Protein AF-A0A3A2ZBK4-F1 (afdb_monomer)

Mean predicted aligned error: 11.3 Å

Solvent-accessible surface area (backbone atoms only — not comparable to full-atom values): 7908 Å² total; per-residue (Å²): 126,51,78,51,78,48,80,50,74,60,80,62,56,94,89,53,62,45,46,42,43,40,40,38,43,38,41,39,44,77,49,81,52,95,54,32,29,42,34,40,41,39,37,38,40,39,43,40,37,39,39,49,43,96,86,76,40,77,44,80,51,71,52,75,51,76,50,73,51,76,50,78,44,73,40,90,49,78,69,37,53,57,55,53,51,50,50,54,50,51,56,48,51,54,53,50,51,57,50,47,55,49,53,61,62,44,51,54,50,51,55,51,44,71,78,56,60,89,60,59,66,69,56,60,51,49,53,52,49,53,51,53,50,50,55,56,58,71,75,104

Nearest PDB structures (foldseek):
  7dsa-assembly1_B  TM=9.060E-01  e=6.708E-11  Gallus gallus
  3aa6-assembly1_B  TM=9.039E-01  e=3.421E-11  Gallus gallus
  5adx-assembly1_L  TM=8.475E-01  e=4.472E-10  Sus scrofa
  7t5q-assembly1_J  TM=7.581E-01  e=3.218E-11  Homo sapiens
  1izn-assembly1_B  TM=7.811E-01  e=2.281E-10  Gallus gallus

InterPro domains:
  IPR001698 F-actin-capping protein subunit beta [PF01115] (15-112)
  IPR001698 F-actin-capping protein subunit beta [PTHR10619] (16-139)
  IPR037282 F-actin-capping protein subunit alpha/beta [SSF90096] (14-128)
  IPR042276 F-actin-capping prot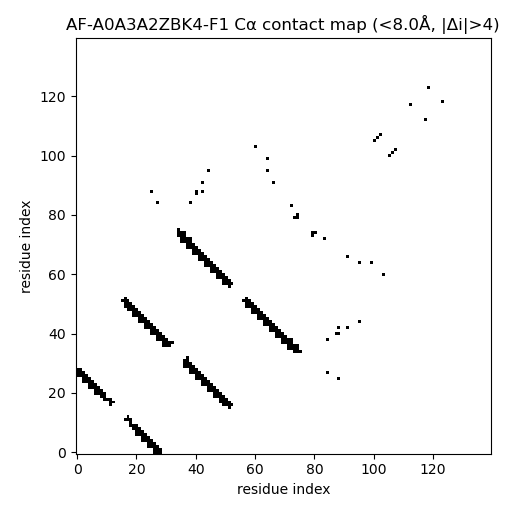ein subunit alpha/beta, domain 2 [G3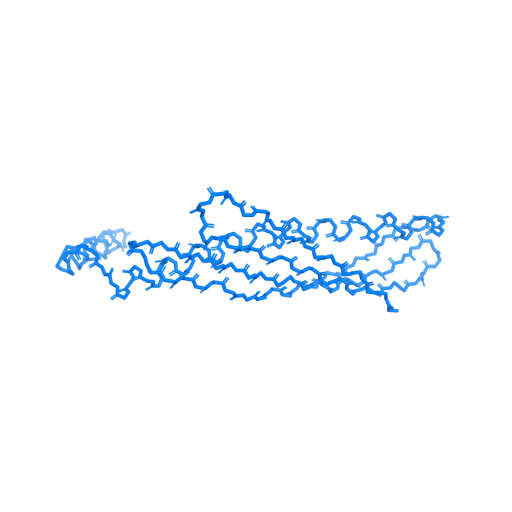DSA:3.90.1150.210] (4-140)

Secondary structure (DSSP, 8-state):
-EEEEEEEEEPPPTT-EEEEEEEEEEEEEEEEETTEEEEEEEEEEEEEEEEEETTTEEEEEEEEEEEEEEEEEE-SSHHHHHHHHHHHHHHHHHHHHHHHHHIIIIIHHHHHHHHS-SS-HHHHHHHHHHHHHHHHHHT-

pLDDT: mean 82.46, std 13.52, range [42.66, 98.12]

Structure (mmCIF, N/CA/C/O backbone):
data_AF-A0A3A2ZBK4-F1
#
_entry.id   AF-A0A3A2ZBK4-F1
#
loop_
_atom_site.group_PDB
_atom_site.id
_atom_site.type_symbol
_atom_site.label_atom_id
_atom_site.label_alt_id
_atom_site.label_comp_id
_atom_site.label_asym_id
_atom_site.label_entity_id
_atom_site.label_seq_id
_atom_site.pdbx_PDB_ins_code
_atom_site.Cartn_x
_atom_site.Cartn_y
_atom_site.Cartn_z
_atom_site.occupancy
_atom_site.B_iso_or_equiv
_atom_site.auth_seq_id
_atom_site.auth_comp_id
_atom_site.auth_asym_id
_atom_site.auth_atom_id
_atom_site.pdbx_PDB_model_num
ATOM 1 N N . MET A 1 1 ? 2.380 4.091 -18.609 1.00 50.69 1 MET A N 1
ATOM 2 C CA . MET A 1 1 ? 1.634 4.049 -17.338 1.00 50.69 1 MET A CA 1
ATOM 3 C C . MET A 1 1 ? 1.009 2.675 -17.246 1.00 50.69 1 MET A C 1
ATOM 5 O O . MET A 1 1 ? 0.193 2.345 -18.098 1.00 50.69 1 MET A O 1
ATOM 9 N N . TYR A 1 2 ? 1.464 1.860 -16.303 1.00 61.88 2 TYR A N 1
ATOM 10 C CA . TYR A 1 2 ? 0.926 0.522 -16.067 1.00 61.88 2 TYR A CA 1
ATOM 11 C C . TYR A 1 2 ? 0.299 0.502 -14.673 1.00 61.88 2 TYR A C 1
ATOM 13 O O . TYR A 1 2 ? 0.856 1.100 -13.750 1.00 61.88 2 TYR A O 1
ATOM 21 N N . VAL A 1 3 ? -0.866 -0.135 -14.561 1.00 56.44 3 VAL A N 1
ATOM 22 C CA . VAL A 1 3 ? -1.629 -0.272 -13.317 1.00 56.44 3 VAL A CA 1
ATOM 23 C C . VAL A 1 3 ? -1.662 -1.749 -12.955 1.00 56.44 3 VAL A C 1
ATOM 25 O O . VAL A 1 3 ? -2.027 -2.575 -13.793 1.00 56.44 3 VAL A O 1
ATOM 28 N N . GLN A 1 4 ? -1.250 -2.075 -11.734 1.00 57.84 4 GLN A N 1
ATOM 29 C CA . GLN A 1 4 ? -1.452 -3.395 -11.151 1.00 57.84 4 GLN A CA 1
ATOM 30 C C . GLN A 1 4 ? -2.404 -3.254 -9.966 1.00 57.84 4 GLN A C 1
ATOM 32 O O . GLN A 1 4 ? -2.063 -2.595 -8.982 1.00 57.84 4 GLN A O 1
ATOM 37 N N . ASP A 1 5 ? -3.566 -3.893 -10.087 1.00 53.81 5 ASP A N 1
ATOM 38 C CA . ASP A 1 5 ? -4.582 -3.951 -9.041 1.00 53.81 5 ASP A CA 1
ATOM 39 C C . ASP A 1 5 ? -4.546 -5.329 -8.378 1.00 53.81 5 ASP A C 1
ATOM 41 O O . ASP A 1 5 ? -4.571 -6.364 -9.056 1.00 53.81 5 ASP A O 1
ATOM 45 N N . THR A 1 6 ? -4.491 -5.357 -7.050 1.00 65.31 6 THR A N 1
ATOM 46 C CA . THR A 1 6 ? -4.628 -6.584 -6.260 1.00 65.31 6 THR A CA 1
ATOM 47 C C . THR A 1 6 ? -5.728 -6.387 -5.220 1.00 65.31 6 THR A C 1
ATOM 49 O O . THR A 1 6 ? -5.668 -5.479 -4.397 1.00 65.31 6 THR A O 1
ATOM 52 N N . ASN A 1 7 ? -6.750 -7.247 -5.254 1.00 54.81 7 ASN A N 1
ATOM 53 C CA . ASN A 1 7 ? -7.788 -7.312 -4.224 1.00 54.81 7 ASN A CA 1
ATOM 54 C C . ASN A 1 7 ? -7.621 -8.623 -3.451 1.00 54.81 7 ASN A C 1
ATOM 56 O O . ASN A 1 7 ? -7.541 -9.702 -4.047 1.00 54.81 7 ASN A O 1
ATOM 60 N N . THR A 1 8 ? -7.569 -8.525 -2.123 1.00 68.81 8 THR A N 1
ATOM 61 C CA . THR A 1 8 ? -7.523 -9.685 -1.231 1.00 68.81 8 THR A CA 1
ATOM 62 C C . THR A 1 8 ? -8.675 -9.621 -0.234 1.00 68.81 8 THR A C 1
ATOM 64 O O . THR A 1 8 ? -8.756 -8.703 0.582 1.00 68.81 8 THR A O 1
ATOM 67 N N . ARG A 1 9 ? -9.544 -10.637 -0.253 1.00 60.47 9 ARG A N 1
ATOM 68 C CA . ARG A 1 9 ? -10.627 -10.813 0.727 1.00 60.47 9 ARG A CA 1
ATOM 69 C C . ARG A 1 9 ? -10.246 -11.876 1.744 1.00 60.47 9 ARG A C 1
ATOM 71 O O . ARG A 1 9 ? -10.015 -13.028 1.379 1.00 60.47 9 ARG A O 1
ATOM 78 N N . ALA A 1 10 ? -10.194 -11.503 3.020 1.00 59.53 10 ALA A N 1
ATOM 79 C CA . ALA A 1 10 ? -9.996 -12.470 4.094 1.00 59.53 10 ALA A CA 1
ATOM 80 C C . ALA A 1 10 ? -11.317 -13.203 4.384 1.00 59.53 10 ALA A C 1
ATOM 82 O O . ALA A 1 10 ? -12.361 -12.579 4.571 1.00 59.53 10 ALA A O 1
ATOM 83 N N . GLY A 1 11 ? -11.270 -14.539 4.385 1.00 51.34 11 GLY A N 1
ATOM 84 C CA . GLY A 1 11 ? -12.430 -15.403 4.594 1.00 51.34 11 GLY A CA 1
ATOM 85 C C . GLY A 1 11 ? -13.014 -15.302 6.005 1.00 51.34 11 GLY A C 1
ATOM 86 O O . GLY A 1 11 ? -12.290 -15.305 6.998 1.00 51.34 11 GLY A O 1
ATOM 87 N N . VAL A 1 12 ? -14.344 -15.247 6.058 1.00 51.81 12 VAL A N 1
ATOM 88 C CA . VAL A 1 12 ? -15.182 -15.203 7.262 1.00 51.81 12 VAL A CA 1
ATOM 89 C C . VAL A 1 12 ? -15.014 -16.487 8.082 1.00 51.81 12 VAL A C 1
ATOM 91 O O . VAL A 1 12 ? -15.192 -17.590 7.562 1.00 51.81 12 VAL A O 1
ATOM 94 N N . THR A 1 13 ? -14.718 -16.364 9.378 1.00 53.31 13 THR A N 1
ATOM 95 C CA . THR A 1 13 ? -14.813 -17.493 10.316 1.00 53.31 13 THR A CA 1
ATOM 96 C C . THR A 1 13 ? -16.290 -17.872 10.472 1.00 53.31 13 THR A C 1
ATOM 98 O O . THR A 1 13 ? -17.102 -16.977 10.716 1.00 53.31 13 THR A O 1
ATOM 101 N N . PRO A 1 14 ? -16.692 -19.153 10.373 1.00 42.66 14 PRO A N 1
ATOM 102 C CA . PRO A 1 14 ? -18.090 -19.536 10.562 1.00 42.66 14 PRO A CA 1
ATOM 103 C C . PRO A 1 14 ? -18.588 -19.089 11.946 1.00 42.66 14 PRO A C 1
ATOM 105 O O . PRO A 1 14 ? -18.141 -19.610 12.965 1.00 42.66 14 PRO A O 1
ATOM 108 N N . GLY A 1 15 ? -19.483 -18.096 11.976 1.00 55.59 15 GLY A N 1
ATOM 109 C CA . GLY A 1 15 ? -20.045 -17.516 13.201 1.00 55.59 15 GLY A CA 1
ATOM 110 C C . GLY A 1 15 ? -19.553 -16.109 13.571 1.00 55.59 15 GLY A C 1
ATOM 111 O O . GLY A 1 15 ? -20.173 -15.494 14.435 1.00 55.59 15 GLY A O 1
ATOM 112 N N . SER A 1 16 ? -18.515 -15.557 12.925 1.00 62.25 16 SER A N 1
ATOM 113 C CA . SER A 1 16 ? -18.114 -14.155 13.122 1.00 62.25 16 SER A CA 1
ATOM 114 C C . SER A 1 16 ? -18.680 -13.260 12.017 1.00 62.25 16 SER A C 1
ATOM 116 O O . SER A 1 16 ? -18.515 -13.536 10.832 1.00 62.25 16 SER A O 1
ATOM 118 N N . LYS A 1 17 ? -19.332 -12.151 12.384 1.00 76.44 17 LYS A N 1
ATOM 119 C CA . LYS A 1 17 ? -19.762 -11.102 11.442 1.00 76.44 17 LYS A CA 1
ATOM 120 C C . LYS A 1 17 ? -18.630 -10.095 11.193 1.00 76.44 17 LYS A C 1
ATOM 122 O O . LYS A 1 17 ? -18.801 -8.887 11.321 1.00 76.44 17 LYS A O 1
ATOM 127 N N . SER A 1 18 ? -17.441 -10.619 10.919 1.00 81.81 18 SER A N 1
ATOM 128 C CA . SER A 1 18 ? -16.233 -9.838 10.662 1.00 81.81 18 SER A CA 1
ATOM 129 C C . SER A 1 18 ? -15.858 -9.956 9.189 1.00 81.81 18 SER A C 1
ATOM 131 O O . SER A 1 18 ? -15.694 -11.076 8.699 1.00 81.81 18 SER A O 1
ATOM 133 N N . SER A 1 19 ? -15.673 -8.837 8.500 1.00 86.19 19 SER A N 1
ATOM 134 C CA . SER A 1 19 ? -15.207 -8.791 7.113 1.00 86.19 19 SER A CA 1
ATOM 135 C C . SER A 1 19 ? -14.012 -7.861 6.965 1.00 86.19 19 SER A C 1
ATOM 137 O O . SER A 1 19 ? -13.919 -6.840 7.643 1.00 86.19 19 SER A O 1
ATOM 139 N N . GLY A 1 20 ? -13.115 -8.209 6.046 1.00 86.50 20 GLY A N 1
ATOM 140 C CA . GLY A 1 20 ? -11.979 -7.375 5.680 1.00 86.50 20 GLY A CA 1
ATOM 141 C C . GLY A 1 20 ? -11.719 -7.418 4.181 1.00 86.50 20 GLY A C 1
ATOM 142 O O . GLY A 1 20 ? -11.666 -8.501 3.592 1.00 86.50 20 GLY A O 1
ATOM 143 N N . GLU A 1 21 ? -11.545 -6.244 3.588 1.00 89.50 21 GLU A N 1
ATOM 144 C CA . GLU A 1 21 ? -11.174 -6.050 2.190 1.00 89.50 21 GLU A CA 1
ATOM 145 C C . GLU A 1 21 ? -9.921 -5.176 2.113 1.00 89.50 21 GLU A C 1
ATOM 147 O O . GLU A 1 21 ? -9.806 -4.148 2.787 1.00 89.50 21 GLU A O 1
ATOM 152 N N . TRP A 1 22 ? -8.957 -5.651 1.329 1.00 89.94 22 TRP A N 1
ATOM 153 C CA . TRP A 1 22 ? -7.709 -4.966 1.037 1.00 89.94 22 TRP A CA 1
ATOM 154 C C . TRP A 1 22 ? -7.592 -4.796 -0.472 1.00 89.94 22 TRP A C 1
ATOM 156 O O . TRP A 1 22 ? -7.471 -5.793 -1.191 1.00 89.94 22 TRP A O 1
ATOM 166 N N . ASP A 1 23 ? -7.561 -3.548 -0.925 1.00 91.38 23 ASP A N 1
ATOM 167 C CA . ASP A 1 23 ? -7.311 -3.183 -2.315 1.00 91.38 23 ASP A CA 1
ATOM 168 C C . ASP A 1 23 ? -5.985 -2.425 -2.412 1.00 91.38 23 ASP A C 1
ATOM 170 O O . ASP A 1 23 ? -5.824 -1.366 -1.800 1.00 91.38 23 ASP A O 1
ATOM 174 N N . SER A 1 24 ? -5.037 -2.938 -3.196 1.00 93.56 24 SER A N 1
ATOM 175 C CA . SER A 1 24 ? -3.835 -2.196 -3.587 1.00 93.56 24 SER A CA 1
ATOM 176 C C . SER A 1 24 ? -3.926 -1.768 -5.048 1.00 93.56 24 SER A C 1
ATOM 178 O O . SER A 1 24 ? -4.253 -2.570 -5.923 1.00 93.56 24 SER A O 1
ATOM 180 N N . ILE A 1 25 ? -3.553 -0.518 -5.313 1.00 95.62 25 ILE A N 1
ATOM 181 C CA . ILE A 1 25 ? -3.400 0.062 -6.648 1.00 95.62 25 ILE A CA 1
ATOM 182 C C . ILE A 1 25 ? -1.962 0.556 -6.773 1.00 95.62 25 ILE A C 1
ATOM 184 O O . ILE A 1 25 ? -1.529 1.442 -6.029 1.00 95.62 25 ILE A O 1
ATOM 188 N N . HIS A 1 26 ? -1.222 0.014 -7.735 1.00 96.12 26 HIS A N 1
ATOM 189 C CA . HIS A 1 26 ? 0.158 0.401 -8.010 1.00 96.12 26 HIS A CA 1
ATOM 190 C C . HIS A 1 26 ? 0.275 0.990 -9.408 1.00 96.12 26 HIS A C 1
ATOM 192 O O . HIS A 1 26 ? 0.099 0.295 -10.409 1.00 96.12 26 HIS A O 1
ATOM 198 N N . VAL A 1 27 ? 0.609 2.276 -9.474 1.00 97.19 27 VAL A N 1
ATOM 199 C CA . VAL A 1 27 ? 0.862 2.994 -10.720 1.00 97.19 27 VAL A CA 1
ATOM 200 C C . VAL A 1 27 ? 2.344 3.294 -10.804 1.00 97.19 27 VAL A C 1
ATOM 202 O O . VAL A 1 27 ? 2.885 3.980 -9.937 1.00 97.19 27 VAL A O 1
ATOM 205 N N . PHE A 1 28 ? 2.997 2.826 -11.865 1.00 96.00 28 PHE A N 1
ATOM 206 C CA . PHE A 1 28 ? 4.399 3.155 -12.090 1.00 96.00 28 PHE A CA 1
ATOM 207 C C . PHE A 1 28 ? 4.678 3.786 -13.454 1.00 96.00 28 PHE A C 1
ATOM 209 O O . PHE A 1 28 ? 3.988 3.565 -14.460 1.00 96.00 28 PHE A O 1
ATOM 216 N N . GLU A 1 29 ? 5.751 4.565 -13.459 1.00 96.69 29 GLU A N 1
ATOM 217 C CA . GLU A 1 29 ? 6.416 5.129 -14.621 1.00 96.69 29 GLU A CA 1
ATOM 218 C C . GLU A 1 29 ? 7.875 4.663 -14.624 1.00 96.69 29 GLU A C 1
ATOM 220 O O . GLU A 1 29 ? 8.520 4.632 -13.577 1.00 96.69 29 GLU A O 1
ATOM 225 N N . ALA A 1 30 ? 8.380 4.283 -15.797 1.00 95.62 30 ALA A N 1
ATOM 226 C CA . ALA A 1 30 ? 9.775 3.925 -16.021 1.00 95.62 30 ALA A CA 1
ATOM 227 C C . ALA A 1 30 ? 10.316 4.797 -17.160 1.00 95.62 30 ALA A C 1
ATOM 229 O O . ALA A 1 30 ? 9.731 4.830 -18.244 1.00 95.62 30 ALA A O 1
ATOM 230 N N . THR A 1 31 ? 11.391 5.538 -16.896 1.00 96.06 31 THR A N 1
ATOM 231 C CA . THR A 1 31 ? 12.092 6.358 -17.889 1.00 96.06 31 THR A CA 1
ATOM 232 C C . THR A 1 31 ? 13.479 5.784 -18.133 1.00 96.06 31 THR A C 1
ATOM 234 O O . THR A 1 31 ? 14.382 5.935 -17.305 1.00 96.06 31 THR A O 1
ATOM 237 N N . ASP A 1 32 ? 13.655 5.166 -19.295 1.00 93.00 32 ASP A N 1
ATOM 238 C CA . ASP A 1 32 ? 14.895 4.484 -19.649 1.00 93.00 32 ASP A CA 1
ATOM 239 C C . ASP A 1 32 ? 16.026 5.456 -19.988 1.00 93.00 32 ASP A C 1
ATOM 241 O O . ASP A 1 32 ? 15.864 6.452 -20.698 1.00 93.00 32 ASP A O 1
ATOM 245 N N . ARG A 1 33 ? 17.219 5.136 -19.486 1.00 88.00 33 ARG A N 1
ATOM 246 C CA . ARG A 1 33 ? 18.477 5.849 -19.712 1.00 88.00 33 ARG A CA 1
ATOM 247 C C . ARG A 1 33 ? 19.611 4.846 -19.901 1.00 88.00 33 ARG A C 1
ATOM 249 O O . ARG A 1 33 ? 20.309 4.476 -18.958 1.00 88.00 33 ARG A O 1
ATOM 256 N N . ALA A 1 34 ? 19.839 4.443 -21.148 1.00 86.69 34 ALA A N 1
ATOM 257 C CA . ALA A 1 34 ? 20.874 3.480 -21.527 1.00 86.69 34 ALA A CA 1
ATOM 258 C C . ALA A 1 34 ? 20.800 2.157 -20.732 1.00 86.69 34 ALA A C 1
ATOM 260 O O . ALA A 1 34 ? 20.045 1.276 -21.115 1.00 86.69 34 ALA A O 1
ATOM 261 N N . ARG A 1 35 ? 21.585 2.002 -19.654 1.00 91.31 35 ARG A N 1
ATOM 262 C CA . ARG A 1 35 ? 21.631 0.790 -18.801 1.00 91.31 35 ARG A CA 1
ATOM 263 C C . ARG A 1 35 ? 20.953 0.961 -17.438 1.00 91.31 35 ARG A C 1
ATOM 265 O O . ARG A 1 35 ? 21.100 0.116 -16.560 1.00 91.31 35 ARG A O 1
ATOM 272 N N . MET A 1 36 ? 20.261 2.074 -17.241 1.00 95.50 36 MET A N 1
ATOM 273 C CA . MET A 1 36 ? 19.532 2.417 -16.025 1.00 95.50 36 MET A CA 1
ATOM 274 C C . MET A 1 36 ? 18.119 2.843 -16.410 1.00 95.50 36 MET A C 1
ATOM 276 O O . MET A 1 36 ? 17.915 3.381 -17.494 1.00 95.50 36 MET A O 1
ATOM 280 N N . SER A 1 37 ? 17.157 2.666 -15.516 1.00 97.19 37 SER A N 1
ATOM 281 C CA . SER A 1 37 ? 15.828 3.259 -15.644 1.00 97.19 37 SER A CA 1
ATOM 282 C C . SER A 1 37 ? 15.473 3.996 -14.364 1.00 97.19 37 SER A C 1
ATOM 284 O O . SER A 1 37 ? 15.717 3.492 -13.265 1.00 97.19 37 SER A O 1
ATOM 286 N N . HIS A 1 38 ? 14.880 5.173 -14.530 1.00 97.31 38 HIS A N 1
ATOM 287 C CA . HIS A 1 38 ? 14.290 5.939 -13.447 1.00 97.31 38 HIS A CA 1
ATOM 288 C C . HIS A 1 38 ? 12.853 5.474 -13.234 1.00 97.31 38 HIS A C 1
ATOM 290 O O . HIS A 1 38 ? 12.015 5.623 -14.125 1.00 97.31 38 HIS A O 1
ATOM 296 N N . TYR A 1 39 ? 12.572 4.898 -12.072 1.00 97.75 39 TYR A N 1
ATOM 297 C CA . TYR A 1 39 ? 11.252 4.416 -11.699 1.00 97.75 39 TYR A CA 1
ATOM 298 C C . TYR A 1 39 ? 10.593 5.392 -10.745 1.00 97.75 39 TYR A C 1
ATOM 300 O O . TYR A 1 39 ? 11.183 5.776 -9.737 1.00 97.75 39 TYR A O 1
ATOM 308 N N . LYS A 1 40 ? 9.333 5.703 -11.018 1.00 98.12 40 LYS A N 1
ATOM 309 C CA . LYS A 1 40 ? 8.435 6.386 -10.097 1.00 98.12 40 LYS A CA 1
ATOM 310 C C . LYS A 1 40 ? 7.258 5.471 -9.819 1.00 98.12 40 LYS A C 1
ATOM 312 O O . LYS A 1 40 ? 6.502 5.159 -10.734 1.00 98.12 40 LYS A O 1
ATOM 317 N N . LEU A 1 41 ? 7.118 5.032 -8.573 1.00 98.00 41 LEU A N 1
ATOM 318 C CA . LEU A 1 41 ? 6.014 4.193 -8.118 1.00 98.00 41 LEU A CA 1
ATOM 319 C C . LEU A 1 41 ? 5.127 5.005 -7.177 1.00 98.00 41 LEU A C 1
ATOM 321 O O . LEU A 1 41 ? 5.581 5.457 -6.125 1.00 98.00 41 LEU A O 1
ATOM 325 N N . THR A 1 42 ? 3.858 5.137 -7.542 1.00 97.75 42 THR A N 1
ATOM 326 C CA . THR A 1 42 ? 2.790 5.651 -6.690 1.00 97.75 42 THR A CA 1
ATOM 327 C C . THR A 1 42 ? 1.883 4.488 -6.318 1.00 97.75 42 THR A C 1
ATOM 329 O O . THR A 1 42 ? 1.285 3.854 -7.185 1.00 97.75 42 THR A O 1
ATOM 332 N N . SER A 1 43 ? 1.783 4.212 -5.024 1.00 96.69 43 SER A N 1
ATOM 333 C CA . SER A 1 43 ? 0.993 3.112 -4.485 1.00 96.69 43 SER A CA 1
ATOM 334 C C . SER A 1 43 ? -0.099 3.652 -3.581 1.00 96.69 43 SER A C 1
ATOM 336 O O . SER A 1 43 ? 0.176 4.472 -2.701 1.00 96.69 43 SER A O 1
ATOM 338 N N . THR A 1 44 ? -1.312 3.153 -3.765 1.00 94.88 44 THR A N 1
ATOM 339 C CA . THR A 1 44 ? -2.456 3.415 -2.900 1.00 94.88 44 THR A CA 1
ATOM 340 C C . THR A 1 44 ? -2.955 2.093 -2.344 1.00 94.88 44 THR A C 1
ATOM 342 O O . THR A 1 44 ? -3.153 1.148 -3.096 1.00 94.88 44 THR A O 1
ATOM 345 N N . VAL A 1 45 ? -3.165 2.027 -1.034 1.00 92.81 45 VAL A N 1
ATOM 346 C CA . VAL A 1 45 ? -3.877 0.923 -0.384 1.00 92.81 45 VAL A CA 1
ATOM 347 C C . VAL A 1 45 ? -5.162 1.456 0.207 1.00 92.81 45 VAL A C 1
ATOM 349 O O . VAL A 1 45 ? -5.153 2.506 0.852 1.00 92.81 45 VAL A O 1
ATOM 352 N N . ILE A 1 46 ? -6.241 0.713 0.016 1.00 90.31 46 ILE A N 1
ATOM 353 C CA . ILE A 1 46 ? -7.545 0.939 0.616 1.00 90.31 46 ILE A CA 1
ATOM 354 C C . ILE A 1 46 ? -7.844 -0.269 1.501 1.00 90.31 46 ILE A C 1
ATOM 356 O O . ILE A 1 46 ? -7.734 -1.418 1.075 1.00 90.31 46 ILE A O 1
ATOM 360 N N . LEU A 1 47 ? -8.166 0.006 2.759 1.00 89.44 47 LEU A N 1
ATOM 361 C CA . LEU A 1 47 ? -8.510 -0.996 3.752 1.00 89.44 47 LEU A CA 1
ATOM 362 C C . LEU A 1 47 ? -9.929 -0.729 4.229 1.00 89.44 47 LEU A C 1
ATOM 364 O O . LEU A 1 47 ? -10.234 0.377 4.681 1.00 89.44 47 LEU A O 1
ATOM 368 N N . HIS A 1 48 ? -10.755 -1.762 4.175 1.00 87.94 48 HIS A N 1
ATOM 369 C CA . HIS A 1 48 ? -12.089 -1.785 4.751 1.00 87.94 48 HIS A CA 1
ATOM 370 C C . HIS A 1 48 ? -12.170 -2.934 5.747 1.00 87.94 48 HIS A C 1
ATOM 372 O O . HIS A 1 48 ? -11.905 -4.086 5.405 1.00 87.94 48 HIS A O 1
ATOM 378 N N . LEU A 1 49 ? -12.525 -2.631 6.989 1.00 87.69 49 LEU A N 1
ATOM 379 C CA . LEU A 1 49 ? -12.714 -3.607 8.050 1.00 87.69 49 LEU A CA 1
ATOM 380 C C . LEU A 1 49 ? -14.059 -3.345 8.706 1.00 87.69 49 LEU A C 1
ATOM 382 O O . LEU A 1 49 ? -14.275 -2.274 9.259 1.00 87.69 49 LEU A O 1
ATOM 386 N N . ALA A 1 50 ? -14.934 -4.340 8.702 1.00 86.50 50 ALA A N 1
ATOM 387 C CA . ALA A 1 50 ? -16.181 -4.285 9.445 1.00 86.50 50 ALA A CA 1
ATOM 388 C C . ALA A 1 50 ? -16.219 -5.427 10.457 1.00 86.50 50 ALA A C 1
ATOM 390 O O . 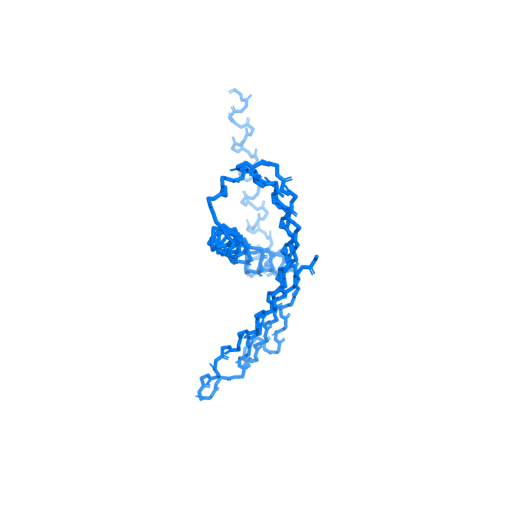ALA A 1 50 ? -15.789 -6.550 10.176 1.00 86.50 50 ALA A O 1
ATOM 391 N N . ASN A 1 51 ? -16.712 -5.143 11.653 1.00 86.44 51 ASN A N 1
ATOM 392 C CA . ASN A 1 51 ? -16.866 -6.122 12.713 1.00 86.44 51 ASN A CA 1
ATOM 393 C C . ASN A 1 51 ? -18.142 -5.842 13.497 1.00 86.44 51 ASN A C 1
ATOM 395 O O . ASN A 1 51 ? -18.320 -4.745 14.017 1.00 86.44 51 ASN A O 1
ATOM 399 N N . GLU A 1 52 ? -18.998 -6.847 13.634 1.00 85.38 52 GLU A N 1
ATOM 400 C CA . GLU A 1 52 ? -20.191 -6.768 14.471 1.00 85.38 52 GLU A CA 1
ATOM 401 C C . GLU A 1 52 ? -20.085 -7.776 15.623 1.00 85.38 52 GLU A C 1
ATOM 403 O O . GLU A 1 52 ? -19.917 -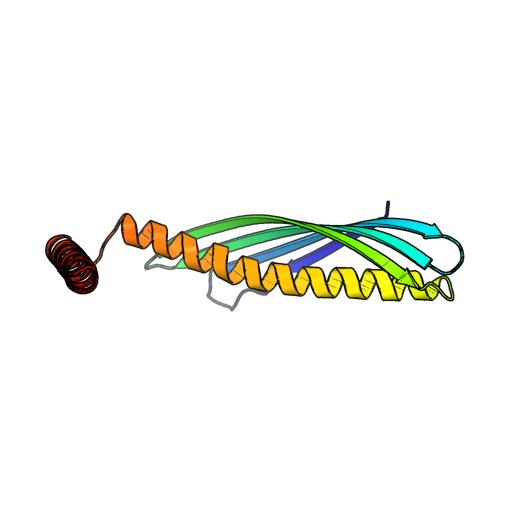8.980 15.411 1.00 85.38 52 GLU A O 1
ATOM 408 N N . THR A 1 53 ? -20.191 -7.285 16.860 1.00 83.69 53 THR A N 1
ATOM 409 C CA . THR A 1 53 ? -20.235 -8.125 18.069 1.00 83.69 53 THR A CA 1
ATOM 410 C C . THR A 1 53 ? -21.350 -7.656 18.997 1.00 83.69 53 THR A C 1
ATOM 412 O O . THR A 1 53 ? -21.687 -6.476 19.002 1.00 83.69 53 THR A O 1
ATOM 415 N N . GLU A 1 54 ? -21.889 -8.539 19.842 1.00 82.50 54 GLU A N 1
ATOM 416 C CA . GLU A 1 54 ? -22.945 -8.157 20.799 1.00 82.50 54 GLU A CA 1
ATOM 417 C C . GLU A 1 54 ? -22.507 -7.050 21.775 1.00 82.50 54 GLU A C 1
ATOM 419 O O . GLU A 1 54 ? -23.328 -6.250 22.214 1.00 82.50 54 GLU A O 1
ATOM 424 N N . VAL A 1 55 ? -21.212 -6.988 22.108 1.00 82.88 55 VAL A N 1
ATOM 425 C CA . VAL A 1 55 ? -20.668 -6.041 23.096 1.00 82.88 55 VAL A CA 1
ATOM 426 C C . VAL A 1 55 ? -20.303 -4.694 22.470 1.00 82.88 55 VAL A C 1
ATOM 428 O O . VAL A 1 55 ? -20.544 -3.655 23.083 1.00 82.88 55 VAL A O 1
ATOM 431 N N . LEU A 1 56 ? -19.697 -4.696 21.278 1.00 78.31 56 LEU A N 1
ATOM 432 C CA . LEU A 1 56 ? -19.256 -3.469 20.597 1.00 78.31 56 LEU A CA 1
ATOM 433 C C . LEU A 1 56 ? -20.317 -2.896 19.647 1.00 78.31 56 LEU A C 1
ATOM 435 O O . LEU A 1 56 ? -20.191 -1.744 19.242 1.00 78.31 56 LEU A O 1
ATOM 439 N N . GLY A 1 57 ? -21.347 -3.671 19.300 1.00 83.50 57 GLY A N 1
ATOM 440 C CA . GLY A 1 57 ? -22.233 -3.353 18.185 1.00 83.50 57 GLY A CA 1
ATOM 441 C C . GLY A 1 57 ? -21.507 -3.487 16.846 1.00 83.50 57 GLY A C 1
ATOM 442 O O . GLY A 1 57 ? -20.588 -4.299 16.709 1.00 83.50 57 GLY A O 1
ATOM 443 N N . GLU A 1 58 ? -21.933 -2.694 15.866 1.00 85.81 58 GLU A N 1
ATOM 444 C CA . GLU A 1 58 ? -21.314 -2.593 14.544 1.00 85.81 58 GLU A CA 1
ATOM 445 C C . GLU A 1 58 ? -20.152 -1.589 14.568 1.00 85.81 58 GLU A C 1
ATOM 447 O O . GLU A 1 58 ? -20.302 -0.442 14.993 1.00 85.81 58 GLU A O 1
ATOM 452 N N . MET A 1 59 ? -18.985 -2.027 14.107 1.00 84.81 59 MET A N 1
ATOM 453 C CA . MET A 1 59 ? -17.783 -1.219 13.951 1.00 84.81 59 MET A CA 1
ATOM 454 C C . MET A 1 59 ? -17.329 -1.285 12.496 1.00 84.81 59 MET A C 1
ATOM 456 O O . MET A 1 59 ? -16.991 -2.361 12.012 1.00 84.81 59 MET A O 1
ATOM 460 N N . ASP A 1 60 ? -17.265 -0.131 11.835 1.00 86.50 60 ASP A N 1
ATOM 461 C CA . ASP A 1 60 ? -16.651 0.037 10.515 1.00 86.50 60 ASP A CA 1
ATOM 462 C C . ASP A 1 60 ? -15.383 0.882 10.660 1.00 86.50 60 ASP A C 1
ATOM 464 O O . ASP A 1 60 ? -15.386 1.974 11.238 1.00 86.50 60 ASP A O 1
ATOM 468 N N . LEU A 1 61 ? -14.281 0.338 10.164 1.00 84.69 61 LEU A N 1
ATOM 469 C CA . LEU A 1 61 ? -12.977 0.954 10.130 1.00 84.69 61 LEU A CA 1
ATOM 470 C C . LEU A 1 61 ? -12.446 0.894 8.700 1.00 84.69 61 LEU A C 1
ATOM 472 O O . LEU A 1 61 ? -11.961 -0.133 8.229 1.00 84.69 61 LEU A O 1
ATOM 476 N N . SER A 1 62 ? -12.497 2.041 8.037 1.00 86.62 62 SER A N 1
ATOM 477 C CA . SER A 1 62 ? -12.178 2.158 6.622 1.00 86.62 62 SER A CA 1
ATOM 478 C C . SER A 1 62 ? -11.219 3.314 6.349 1.00 86.62 62 SER A C 1
ATOM 480 O O . SER A 1 62 ? -11.234 4.340 7.032 1.00 86.62 62 SER A O 1
ATOM 482 N N . GLY A 1 63 ? -10.389 3.188 5.318 1.00 85.06 63 GLY A N 1
ATOM 483 C CA . GLY A 1 63 ? -9.761 4.333 4.666 1.00 85.06 63 GLY A CA 1
ATOM 484 C C . GLY A 1 63 ? -8.606 3.950 3.748 1.00 85.06 63 GLY A C 1
ATOM 485 O O . GLY A 1 63 ? -8.478 2.801 3.345 1.00 85.06 63 GLY A O 1
ATOM 486 N N . ASN A 1 64 ? -7.787 4.937 3.385 1.00 88.50 64 ASN A N 1
ATOM 487 C CA . ASN A 1 64 ? -6.743 4.761 2.385 1.00 88.50 64 ASN A CA 1
ATOM 488 C C . ASN A 1 64 ? -5.404 5.381 2.796 1.00 88.50 64 ASN A C 1
ATOM 490 O O . ASN A 1 64 ? -5.340 6.336 3.573 1.00 88.50 64 ASN A O 1
ATOM 494 N N . MET A 1 65 ? -4.329 4.856 2.216 1.00 91.38 65 MET A N 1
ATOM 495 C CA . MET A 1 65 ? -2.977 5.387 2.319 1.00 91.38 65 MET A CA 1
ATOM 496 C C . MET A 1 65 ? -2.352 5.454 0.934 1.00 91.38 65 MET A C 1
ATOM 498 O O . MET A 1 65 ? -2.334 4.458 0.223 1.00 91.38 65 MET A O 1
ATOM 502 N N . THR A 1 66 ? -1.797 6.612 0.575 1.00 94.25 66 THR A N 1
ATOM 503 C CA . THR A 1 66 ? -1.054 6.790 -0.679 1.00 94.25 66 THR A CA 1
ATOM 504 C C . THR A 1 66 ? 0.397 7.155 -0.389 1.00 94.25 66 THR A C 1
ATOM 506 O O . THR A 1 66 ? 0.681 8.015 0.449 1.00 94.25 66 THR A O 1
ATOM 509 N N . ARG A 1 67 ? 1.331 6.497 -1.077 1.00 95.12 67 ARG A N 1
ATOM 510 C CA . ARG A 1 67 ? 2.775 6.725 -0.978 1.00 95.12 67 ARG A CA 1
ATOM 511 C C . ARG A 1 67 ? 3.402 6.778 -2.363 1.00 95.12 67 ARG A C 1
ATOM 513 O O . ARG A 1 67 ? 2.933 6.134 -3.292 1.00 95.12 67 ARG A O 1
ATOM 520 N N . GLN A 1 68 ? 4.490 7.531 -2.473 1.00 96.94 68 GLN A N 1
ATOM 521 C CA . GLN A 1 68 ? 5.290 7.618 -3.687 1.00 96.94 68 GLN A CA 1
ATOM 522 C C . GLN A 1 68 ? 6.754 7.350 -3.354 1.00 96.94 68 GLN A C 1
ATOM 524 O O . GLN A 1 68 ? 7.246 7.786 -2.311 1.00 96.94 68 GLN A O 1
ATOM 529 N N . VAL A 1 69 ? 7.441 6.649 -4.248 1.00 97.06 69 VAL A N 1
ATOM 530 C CA . VAL A 1 69 ? 8.891 6.468 -4.221 1.00 97.06 69 VAL A CA 1
ATOM 531 C C . VAL A 1 69 ? 9.455 6.643 -5.624 1.00 97.06 69 VAL A C 1
ATOM 533 O O . VAL A 1 69 ? 8.809 6.293 -6.612 1.00 97.06 69 VAL A O 1
ATOM 536 N N . GLU A 1 70 ? 10.662 7.188 -5.693 1.00 97.81 70 GLU A N 1
ATOM 537 C CA . GLU A 1 70 ? 11.425 7.338 -6.926 1.00 97.81 70 GLU A CA 1
ATOM 538 C C . GLU A 1 70 ? 12.805 6.707 -6.734 1.00 97.81 70 GLU A C 1
ATOM 540 O O . GLU A 1 70 ? 13.421 6.874 -5.677 1.00 97.81 70 GLU A O 1
ATOM 545 N N . VAL A 1 71 ? 13.272 5.941 -7.720 1.00 97.25 71 VAL A N 1
ATOM 546 C CA . VAL A 1 71 ? 14.565 5.250 -7.657 1.00 97.25 71 VAL A CA 1
ATOM 547 C C . VAL A 1 71 ? 15.130 4.976 -9.047 1.00 97.25 71 VAL A C 1
ATOM 549 O O . VAL A 1 71 ? 14.400 4.617 -9.968 1.00 97.25 71 VAL A O 1
ATOM 552 N N . ASP A 1 72 ? 16.448 5.089 -9.187 1.00 97.31 72 ASP A N 1
ATOM 553 C CA . ASP A 1 72 ? 17.168 4.644 -10.378 1.00 97.31 72 ASP A CA 1
ATOM 554 C C . ASP A 1 72 ? 17.681 3.214 -10.172 1.00 97.31 72 ASP A C 1
ATOM 556 O O . ASP A 1 72 ? 18.425 2.948 -9.225 1.00 97.31 72 ASP A O 1
ATOM 560 N N . LEU A 1 73 ? 17.312 2.288 -11.062 1.00 96.56 73 LEU A N 1
ATOM 561 C CA . LEU A 1 73 ? 17.762 0.891 -11.008 1.00 96.56 73 LEU A CA 1
ATOM 562 C C . LEU A 1 73 ? 18.381 0.453 -12.342 1.00 96.56 73 LEU A C 1
ATOM 564 O O . LEU A 1 73 ? 17.918 0.888 -13.402 1.00 96.56 73 LEU A O 1
ATOM 568 N N . PRO A 1 74 ? 19.405 -0.419 -12.317 1.00 96.56 74 PRO A N 1
ATOM 569 C CA . PRO A 1 74 ? 20.002 -0.963 -13.528 1.00 96.56 74 PRO A CA 1
ATOM 570 C C . PRO A 1 74 ? 19.013 -1.846 -14.296 1.00 96.56 74 PRO A C 1
ATOM 572 O O . PRO A 1 74 ? 18.166 -2.530 -13.714 1.00 96.56 74 PRO A O 1
ATOM 575 N N . VAL A 1 75 ? 19.143 -1.827 -15.621 1.00 95.50 75 VAL A N 1
ATOM 576 C CA . VAL A 1 75 ? 18.334 -2.611 -16.559 1.00 95.50 75 VAL A CA 1
ATOM 577 C C . VAL A 1 75 ? 19.275 -3.320 -17.525 1.00 95.50 75 VAL A C 1
ATOM 579 O O . VAL A 1 75 ? 20.005 -2.680 -18.282 1.00 95.50 75 VAL A O 1
ATOM 582 N N . GLU A 1 76 ? 19.270 -4.651 -17.479 1.00 90.94 76 GLU A N 1
ATOM 583 C CA . GLU A 1 76 ? 20.098 -5.501 -18.346 1.00 90.94 76 GLU A CA 1
ATOM 584 C C . GLU A 1 76 ? 19.290 -6.095 -19.506 1.00 90.94 76 GLU A C 1
ATOM 586 O O . GLU A 1 76 ? 19.840 -6.391 -20.565 1.00 90.94 76 GLU A O 1
ATOM 591 N N . SER A 1 77 ? 17.983 -6.269 -19.303 1.00 90.38 77 SER A N 1
ATOM 592 C CA . SER A 1 77 ? 17.024 -6.785 -20.280 1.00 90.38 77 SER A CA 1
ATOM 593 C C . SER A 1 77 ? 15.602 -6.368 -19.899 1.00 90.38 77 SER A C 1
ATOM 595 O O . SER A 1 77 ? 15.368 -5.926 -18.773 1.00 90.38 77 SER A O 1
ATOM 597 N N . ASP A 1 78 ? 14.631 -6.608 -20.778 1.00 86.88 78 ASP A N 1
ATOM 598 C CA . ASP A 1 78 ? 13.217 -6.330 -20.500 1.00 86.88 78 ASP A CA 1
ATOM 599 C C . ASP A 1 78 ? 12.703 -7.057 -19.241 1.00 86.88 78 ASP A C 1
ATOM 601 O O . ASP A 1 78 ? 11.901 -6.520 -18.476 1.00 86.88 78 ASP A O 1
ATOM 605 N N . ALA A 1 79 ? 13.224 -8.255 -18.954 1.00 92.75 79 ALA A N 1
ATOM 606 C CA . ALA A 1 79 ? 12.894 -9.003 -17.740 1.00 92.75 79 ALA A CA 1
ATOM 607 C C . ALA A 1 79 ? 13.359 -8.289 -16.454 1.00 92.75 79 ALA A C 1
ATOM 609 O O . ALA A 1 79 ? 12.750 -8.459 -15.394 1.00 92.75 79 ALA A O 1
ATOM 610 N N . SER A 1 80 ? 14.403 -7.455 -16.537 1.00 94.31 80 SER A N 1
ATOM 611 C CA . SER A 1 80 ? 14.874 -6.644 -15.411 1.00 94.31 80 SER A CA 1
ATOM 612 C C . SER A 1 80 ? 13.826 -5.617 -14.979 1.00 94.31 80 SER A C 1
ATOM 614 O O . SER A 1 80 ? 13.725 -5.350 -13.785 1.00 94.31 80 SER A O 1
ATOM 616 N N . HIS A 1 81 ? 13.005 -5.085 -15.896 1.00 94.31 81 HIS A N 1
ATOM 617 C CA . HIS A 1 81 ? 11.928 -4.157 -15.531 1.00 94.31 81 HIS A CA 1
ATOM 618 C C . HIS A 1 81 ? 10.893 -4.819 -14.631 1.00 94.31 81 HIS A C 1
ATOM 620 O O . HIS A 1 81 ? 10.539 -4.261 -13.596 1.00 94.31 81 HIS A O 1
ATOM 626 N N . VAL A 1 82 ? 10.451 -6.027 -14.985 1.00 94.81 82 VAL A N 1
ATOM 627 C CA . VAL A 1 82 ? 9.471 -6.778 -14.189 1.00 94.81 82 VAL A CA 1
ATOM 628 C C . VAL A 1 82 ? 10.028 -7.068 -12.796 1.00 94.81 82 VAL A C 1
ATOM 630 O O . VAL A 1 82 ? 9.345 -6.842 -11.801 1.00 94.81 82 VAL A O 1
ATOM 633 N N . ALA A 1 83 ? 11.290 -7.500 -12.708 1.00 95.94 83 ALA A N 1
ATOM 634 C CA . ALA A 1 83 ? 11.941 -7.767 -11.428 1.00 95.94 83 ALA A CA 1
ATOM 635 C C . ALA A 1 83 ? 12.116 -6.498 -10.571 1.00 95.94 83 ALA A C 1
ATOM 637 O O . ALA A 1 83 ? 11.891 -6.539 -9.361 1.00 95.94 83 ALA A O 1
ATOM 638 N N . ASN A 1 84 ? 12.498 -5.377 -11.187 1.00 96.56 84 ASN A N 1
ATOM 639 C CA . ASN A 1 84 ? 12.660 -4.094 -10.506 1.00 96.56 84 ASN A CA 1
ATOM 640 C C . ASN A 1 84 ? 11.317 -3.573 -9.981 1.00 96.56 84 ASN A C 1
ATOM 642 O O . ASN A 1 84 ? 11.212 -3.242 -8.804 1.00 96.56 84 ASN A O 1
ATOM 646 N N . VAL A 1 85 ? 10.277 -3.554 -10.820 1.00 96.25 85 VAL A N 1
ATOM 647 C CA . VAL A 1 85 ? 8.927 -3.125 -10.423 1.00 96.25 85 VAL A CA 1
ATOM 648 C C . VAL A 1 85 ? 8.362 -4.041 -9.341 1.00 96.25 85 VAL A C 1
ATOM 650 O O . VAL A 1 85 ? 7.840 -3.540 -8.351 1.00 96.25 85 VAL A O 1
ATOM 653 N N . GLY A 1 86 ? 8.525 -5.361 -9.478 1.00 96.31 86 GLY A N 1
ATOM 654 C CA . GLY A 1 86 ? 8.078 -6.332 -8.479 1.00 96.31 86 GLY A CA 1
ATOM 655 C C . GLY A 1 86 ? 8.662 -6.061 -7.091 1.00 96.31 86 GLY A C 1
ATOM 656 O O . GLY A 1 86 ? 7.907 -5.991 -6.125 1.00 96.31 86 GLY A O 1
ATOM 657 N N . ARG A 1 87 ? 9.976 -5.805 -6.994 1.00 96.56 87 ARG A 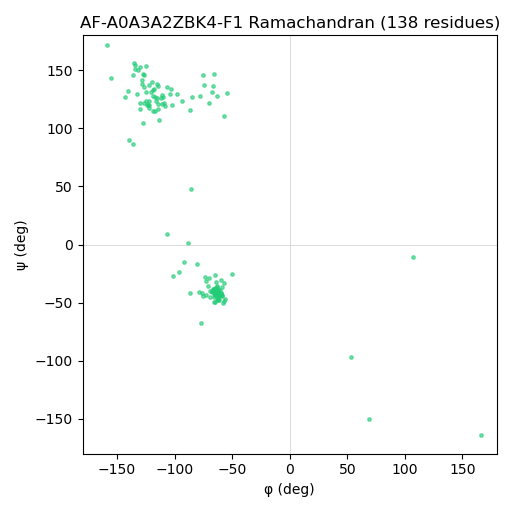N 1
ATOM 658 C CA . ARG A 1 87 ? 10.614 -5.422 -5.719 1.00 96.56 87 ARG A CA 1
ATOM 659 C C . ARG A 1 87 ? 10.085 -4.103 -5.171 1.00 96.56 87 ARG A C 1
ATOM 661 O O . ARG A 1 87 ? 9.849 -3.996 -3.975 1.00 96.56 87 ARG A O 1
ATOM 668 N N . LEU A 1 88 ? 9.887 -3.100 -6.029 1.00 97.12 88 LEU A N 1
ATOM 669 C CA . LEU A 1 88 ? 9.368 -1.803 -5.588 1.00 97.12 88 LEU A CA 1
ATOM 670 C C . LEU A 1 88 ? 7.948 -1.915 -5.030 1.00 97.12 88 LEU A C 1
ATOM 672 O O . LEU A 1 88 ? 7.644 -1.289 -4.014 1.00 97.12 88 LEU A O 1
ATOM 676 N N . VAL A 1 89 ? 7.097 -2.715 -5.675 1.00 96.75 89 VAL A N 1
ATOM 677 C CA . VAL A 1 89 ? 5.737 -3.003 -5.207 1.00 96.75 89 VAL A CA 1
ATOM 678 C C . VAL A 1 89 ? 5.778 -3.762 -3.882 1.00 96.75 89 VAL A C 1
ATOM 680 O O . VAL A 1 89 ? 5.146 -3.314 -2.929 1.00 96.75 89 VAL A O 1
ATOM 683 N N . GLU A 1 90 ? 6.566 -4.835 -3.782 1.00 96.06 90 GLU A N 1
ATOM 684 C CA . GLU A 1 90 ? 6.706 -5.644 -2.562 1.00 96.06 90 GLU A CA 1
ATOM 685 C C . GLU A 1 90 ? 7.177 -4.809 -1.360 1.00 96.06 90 GLU A C 1
ATOM 687 O O . GLU A 1 90 ? 6.532 -4.801 -0.307 1.00 96.06 90 GLU A O 1
ATOM 692 N N . ASP A 1 91 ? 8.255 -4.041 -1.530 1.00 95.88 91 ASP A N 1
ATOM 693 C CA . ASP A 1 91 ? 8.793 -3.168 -0.485 1.00 95.88 91 ASP A CA 1
ATOM 694 C C . ASP A 1 91 ? 7.771 -2.116 -0.042 1.00 95.88 91 ASP A C 1
ATOM 696 O O . ASP A 1 91 ? 7.683 -1.769 1.143 1.00 95.88 91 ASP A O 1
ATOM 700 N N . MET A 1 92 ? 7.009 -1.566 -0.993 1.00 95.19 92 MET A N 1
ATOM 701 C CA . MET A 1 92 ? 6.003 -0.551 -0.705 1.00 95.19 92 MET A CA 1
ATOM 702 C C . MET A 1 92 ? 4.790 -1.153 0.007 1.00 95.19 92 MET A C 1
ATOM 704 O O . MET A 1 92 ? 4.335 -0.578 0.996 1.00 95.19 92 MET A O 1
ATOM 708 N N . GLU A 1 93 ? 4.297 -2.315 -0.423 1.00 92.62 93 GLU A N 1
ATOM 709 C CA . GLU A 1 93 ? 3.220 -3.026 0.271 1.00 92.62 93 GLU A CA 1
ATOM 710 C C . GLU A 1 93 ? 3.615 -3.391 1.703 1.00 92.62 93 GLU A C 1
ATOM 712 O O . GLU A 1 93 ? 2.829 -3.163 2.624 1.00 92.62 93 GLU A O 1
ATOM 717 N N . LEU A 1 94 ? 4.836 -3.889 1.927 1.00 92.50 94 LEU A N 1
ATOM 718 C CA . LEU A 1 94 ? 5.309 -4.233 3.268 1.00 92.50 94 LEU A CA 1
ATOM 719 C C . LE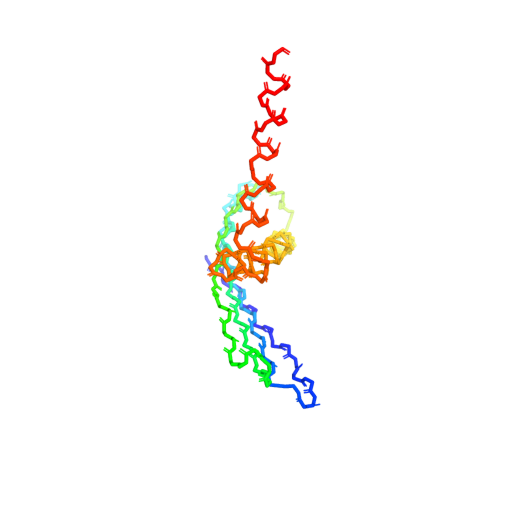U A 1 94 ? 5.339 -2.999 4.183 1.00 92.50 94 LEU A C 1
ATOM 721 O O . LEU A 1 94 ? 4.847 -3.044 5.313 1.00 92.50 94 LEU A O 1
ATOM 725 N N . LYS A 1 95 ? 5.866 -1.870 3.690 1.00 92.00 95 LYS A N 1
ATOM 726 C CA . LYS A 1 95 ? 5.886 -0.601 4.437 1.00 92.00 95 LYS A CA 1
ATOM 727 C C . LYS A 1 95 ? 4.477 -0.099 4.740 1.00 92.00 95 LYS A C 1
ATOM 729 O O . LYS A 1 95 ? 4.203 0.282 5.877 1.00 92.00 95 LYS A O 1
ATOM 734 N N . MET A 1 96 ? 3.587 -0.096 3.748 1.00 91.44 96 MET A N 1
ATOM 735 C CA . MET A 1 96 ? 2.211 0.375 3.925 1.00 91.44 96 MET A CA 1
ATOM 736 C C . MET A 1 96 ? 1.420 -0.533 4.868 1.00 91.44 96 MET A C 1
ATOM 738 O O . MET A 1 96 ? 0.710 -0.016 5.723 1.00 91.44 96 MET A O 1
ATOM 742 N N . ARG A 1 97 ? 1.598 -1.858 4.809 1.00 88.19 97 ARG A N 1
ATOM 743 C CA . ARG A 1 97 ? 0.986 -2.811 5.750 1.00 88.19 97 ARG A CA 1
ATOM 744 C C . ARG A 1 97 ? 1.358 -2.508 7.196 1.00 88.19 97 ARG A C 1
ATOM 746 O O . ARG A 1 97 ? 0.464 -2.404 8.030 1.00 88.19 97 ARG A O 1
ATOM 753 N N . ASN A 1 98 ? 2.642 -2.294 7.473 1.00 87.50 98 ASN A N 1
ATOM 754 C CA . ASN A 1 98 ? 3.106 -1.965 8.822 1.00 87.50 98 ASN A CA 1
ATOM 755 C C . ASN A 1 98 ? 2.531 -0.623 9.313 1.00 87.50 98 ASN A C 1
ATOM 757 O O . ASN A 1 98 ? 2.073 -0.520 10.448 1.00 87.50 98 ASN A O 1
ATOM 761 N N . LEU A 1 99 ? 2.494 0.398 8.449 1.00 84.88 99 LEU A N 1
ATOM 762 C CA . LEU A 1 99 ? 1.930 1.709 8.796 1.00 84.88 99 LEU A CA 1
ATOM 763 C C . LEU A 1 99 ? 0.414 1.658 9.028 1.00 84.88 99 LEU A C 1
ATOM 765 O O . LEU A 1 99 ? -0.101 2.334 9.919 1.00 84.88 99 LEU A O 1
ATOM 769 N N . LEU A 1 100 ? -0.313 0.874 8.230 1.00 79.56 100 LEU A N 1
ATOM 770 C CA . LEU A 1 100 ? -1.756 0.707 8.377 1.00 79.56 100 LEU A CA 1
ATOM 771 C C . LEU A 1 100 ? -2.106 0.030 9.705 1.00 79.56 100 LEU A C 1
ATOM 773 O O . LEU A 1 100 ? -3.060 0.453 10.351 1.00 79.56 100 LEU A O 1
ATOM 777 N N . GLN A 1 101 ? -1.305 -0.934 10.171 1.00 75.31 101 GLN A N 1
ATOM 778 C CA . GLN A 1 101 ? -1.492 -1.532 11.498 1.00 75.31 101 GLN A CA 1
ATOM 779 C C . GLN A 1 101 ? -1.410 -0.488 12.624 1.00 75.31 101 GLN A C 1
ATOM 781 O O . GLN A 1 101 ? -2.263 -0.476 13.512 1.00 75.31 101 GLN A O 1
ATOM 786 N N . GLU A 1 102 ? -0.424 0.412 12.571 1.00 72.69 102 GLU A N 1
ATOM 787 C CA . GLU A 1 102 ? -0.222 1.451 13.589 1.00 72.69 102 GLU A CA 1
ATOM 788 C C . GLU A 1 102 ? -1.327 2.522 13.562 1.00 72.69 102 GLU A C 1
ATOM 790 O O . GLU A 1 102 ? -1.872 2.895 14.602 1.00 72.69 102 GLU A O 1
ATOM 795 N N . VAL A 1 103 ? -1.702 3.010 12.377 1.00 68.81 103 VAL A N 1
ATOM 796 C CA . VAL A 1 103 ? -2.650 4.129 12.254 1.00 68.81 103 VAL A CA 1
ATOM 797 C C . VAL A 1 103 ? -4.097 3.695 12.496 1.00 68.81 103 VAL A C 1
ATOM 799 O O . VAL A 1 103 ? -4.825 4.414 13.179 1.00 68.81 103 VAL A O 1
ATOM 802 N N . TYR A 1 104 ? -4.519 2.537 11.981 1.00 68.06 104 TYR A N 1
ATOM 803 C CA . TYR A 1 104 ? -5.923 2.119 12.049 1.00 68.06 104 TYR A CA 1
ATOM 804 C C . TYR A 1 104 ? -6.310 1.549 13.412 1.00 68.06 104 TYR A C 1
ATOM 806 O O . TYR A 1 104 ? -7.371 1.889 13.929 1.00 68.06 104 TYR A O 1
ATOM 814 N N . PHE A 1 105 ? -5.447 0.748 14.039 1.00 67.94 105 PHE A N 1
ATOM 815 C CA . PHE A 1 105 ? -5.756 0.154 15.344 1.00 67.94 105 PHE A CA 1
ATOM 816 C C . PHE A 1 105 ? -5.183 0.936 16.528 1.00 67.94 105 PHE A C 1
ATOM 818 O O . PHE A 1 105 ? -5.729 0.844 17.627 1.00 67.94 105 PHE A O 1
ATOM 825 N N . GLY A 1 106 ? -4.119 1.720 16.323 1.00 68.12 106 GLY A N 1
ATOM 826 C CA . GLY A 1 106 ? -3.549 2.582 17.359 1.00 68.12 106 GLY A CA 1
ATOM 827 C C . GLY A 1 106 ? -4.391 3.838 17.572 1.00 68.12 106 GLY A C 1
ATOM 828 O O . GLY A 1 106 ? -5.063 3.978 18.591 1.00 68.12 106 GLY A O 1
ATOM 829 N N . LYS A 1 107 ? -4.439 4.730 16.574 1.00 70.94 107 LYS A N 1
ATOM 830 C CA . LYS A 1 107 ? -5.054 6.059 16.749 1.00 70.94 107 LYS A CA 1
ATOM 831 C C . LYS A 1 107 ? -6.559 6.021 16.992 1.00 70.94 107 LYS A C 1
ATOM 833 O O . LYS A 1 107 ? -7.061 6.805 17.791 1.00 70.94 107 LYS A O 1
ATOM 838 N N . ALA A 1 108 ? -7.288 5.129 16.320 1.00 70.31 108 ALA A N 1
ATOM 839 C CA . ALA A 1 108 ? -8.732 5.013 16.527 1.00 70.31 108 ALA A CA 1
ATOM 840 C C . ALA A 1 108 ? -9.057 4.593 17.971 1.00 70.31 108 ALA A C 1
ATOM 842 O O . ALA A 1 108 ? -9.964 5.147 18.592 1.00 70.31 108 ALA A O 1
ATOM 843 N N . LYS A 1 109 ? -8.270 3.665 18.531 1.00 75.94 109 LYS A N 1
ATOM 844 C CA . LYS A 1 109 ? -8.386 3.239 19.928 1.00 75.94 109 LYS A CA 1
ATOM 845 C C . LYS A 1 109 ? -8.063 4.380 20.893 1.00 75.94 109 LYS A C 1
ATOM 847 O O . LYS A 1 109 ? -8.803 4.564 21.857 1.00 75.94 109 LYS A O 1
ATOM 852 N N . ASP A 1 110 ? -7.007 5.144 20.623 1.00 74.88 110 ASP A N 1
ATOM 853 C CA . ASP A 1 110 ? -6.601 6.271 21.469 1.00 74.88 110 ASP A CA 1
ATOM 854 C C . ASP A 1 110 ? -7.691 7.352 21.525 1.00 74.88 110 ASP A C 1
ATOM 856 O O . ASP A 1 110 ? -8.104 7.752 22.611 1.00 74.88 110 ASP A O 1
ATOM 860 N N . VAL A 1 111 ? -8.248 7.751 20.374 1.00 78.25 111 VAL A N 1
ATOM 861 C CA . VAL A 1 111 ? -9.323 8.760 20.304 1.00 78.25 111 VAL A CA 1
ATOM 862 C C . VAL A 1 111 ? -10.580 8.299 21.049 1.00 78.25 111 VAL A C 1
ATOM 864 O O . VAL A 1 111 ? -11.173 9.072 21.803 1.00 78.25 111 VAL A O 1
ATOM 867 N N . VAL A 1 112 ? -10.993 7.037 20.889 1.00 79.75 112 VAL A N 1
ATOM 868 C CA . VAL A 1 112 ? -12.142 6.490 21.635 1.00 79.75 112 VAL A CA 1
ATOM 869 C C . VAL A 1 112 ? -11.859 6.468 23.141 1.00 79.75 112 VAL A C 1
ATOM 871 O O . VAL A 1 112 ? -12.740 6.809 23.933 1.00 79.75 112 VAL A O 1
ATOM 874 N N . GLY A 1 113 ? -10.634 6.116 23.541 1.00 75.44 113 GLY A N 1
ATOM 875 C CA . GLY A 1 113 ? -10.198 6.131 24.938 1.00 75.44 113 GLY A CA 1
ATOM 876 C C . GLY A 1 113 ? -10.205 7.530 25.563 1.00 75.44 113 GLY A C 1
ATOM 877 O O . GLY A 1 113 ? -10.585 7.673 26.724 1.00 75.44 113 GLY A O 1
ATOM 878 N N . GLU A 1 114 ? -9.856 8.566 24.797 1.00 73.31 114 GLU A N 1
ATOM 879 C CA . GLU A 1 114 ? -9.937 9.964 25.241 1.00 73.31 114 GLU A CA 1
ATOM 880 C C . GLU A 1 114 ? -11.384 10.447 25.407 1.00 73.31 114 GLU A C 1
ATOM 882 O O . GLU A 1 114 ? -11.697 11.141 26.375 1.00 73.31 114 GLU A O 1
ATOM 887 N N . LEU A 1 115 ? -12.282 10.066 24.492 1.00 77.62 115 LEU A N 1
ATOM 888 C CA . LEU A 1 115 ? -13.694 10.462 24.543 1.00 77.62 115 LEU A CA 1
ATOM 889 C C . LEU A 1 115 ? -14.470 9.741 25.653 1.00 77.62 115 LEU A C 1
ATOM 891 O O . LEU A 1 115 ? -15.408 10.305 26.220 1.00 77.62 115 LEU A O 1
ATOM 895 N N . ARG A 1 116 ? -14.094 8.498 25.975 1.00 71.94 116 ARG A N 1
ATOM 896 C CA . ARG A 1 116 ? -14.735 7.691 27.018 1.00 71.94 116 ARG A CA 1
ATOM 897 C C . ARG A 1 116 ? -13.690 6.977 27.873 1.00 71.94 116 ARG A C 1
ATOM 899 O O . ARG A 1 116 ? -13.382 5.805 27.675 1.00 71.94 116 ARG A O 1
ATOM 906 N N . SER A 1 117 ? -13.220 7.686 28.893 1.00 64.69 117 SER A N 1
ATOM 907 C CA . SER A 1 117 ? -12.365 7.125 29.939 1.00 64.69 117 SER A CA 1
ATOM 908 C C . SER A 1 117 ? -13.153 6.162 30.837 1.00 64.69 117 SER A C 1
ATOM 910 O O . SER A 1 117 ? -14.142 6.556 31.455 1.00 64.69 117 SER A O 1
ATOM 912 N N . LEU A 1 118 ? -12.708 4.903 30.931 1.00 65.88 118 LEU A N 1
ATOM 913 C CA . LEU A 1 118 ? -13.233 3.929 31.902 1.00 65.88 118 LEU A CA 1
ATOM 914 C C . LEU A 1 118 ? -12.761 4.230 33.331 1.00 65.88 118 LEU A C 1
ATOM 916 O O . LEU A 1 118 ? -13.462 3.917 34.290 1.00 65.88 118 LEU A O 1
ATOM 920 N N . ALA A 1 119 ? -11.590 4.854 33.474 1.00 66.75 119 ALA A N 1
ATOM 921 C CA . ALA A 1 119 ? -11.120 5.359 34.754 1.00 66.75 119 ALA A CA 1
ATOM 922 C C . ALA A 1 119 ? -11.885 6.644 35.121 1.00 66.75 119 ALA A C 1
ATOM 924 O O . ALA A 1 119 ? -12.206 7.448 34.233 1.00 66.75 119 ALA A O 1
ATOM 925 N N . PRO A 1 120 ? -12.163 6.896 36.410 1.00 69.50 120 PRO A N 1
ATOM 926 C CA . PRO A 1 120 ? -12.689 8.182 36.837 1.00 69.50 120 PRO A CA 1
ATOM 927 C C . PRO A 1 120 ? -11.752 9.295 36.358 1.00 69.50 120 PRO A C 1
ATOM 929 O O . PRO A 1 120 ? -10.551 9.247 36.617 1.00 69.50 120 PRO A O 1
ATOM 932 N N . LEU A 1 121 ? -12.293 10.340 35.722 1.00 62.81 121 LEU A N 1
ATOM 933 C CA . LEU A 1 121 ? -11.521 11.517 35.280 1.00 62.81 121 LEU A CA 1
ATOM 934 C C . LEU A 1 121 ? -10.640 12.106 36.401 1.00 62.81 121 LEU A C 1
ATOM 936 O O . LEU A 1 121 ? -9.615 12.723 36.132 1.00 62.81 121 LEU A O 1
ATOM 940 N N . SER A 1 122 ? -11.022 11.894 37.665 1.00 66.38 122 SER A N 1
ATOM 941 C CA . SER A 1 122 ? -10.233 12.261 38.842 1.00 66.38 122 SER A CA 1
ATOM 942 C C . SER A 1 122 ? -8.860 11.580 38.902 1.00 66.38 122 SER A C 1
ATOM 944 O O . SER A 1 122 ? -7.888 12.247 39.245 1.00 66.38 122 SER A O 1
ATOM 946 N N . GLU A 1 123 ? -8.759 10.294 38.566 1.00 69.62 123 GLU A N 1
ATOM 947 C CA . GLU A 1 123 ? -7.493 9.550 38.589 1.00 69.62 123 GLU A CA 1
ATOM 948 C C . GLU A 1 123 ? -6.616 9.930 37.396 1.00 69.62 123 GLU A C 1
ATOM 950 O O . GLU A 1 123 ? -5.462 10.298 37.587 1.00 69.62 123 GLU A O 1
ATOM 955 N N . ALA A 1 124 ? -7.195 10.015 36.194 1.00 68.25 124 ALA A N 1
ATOM 956 C CA . ALA A 1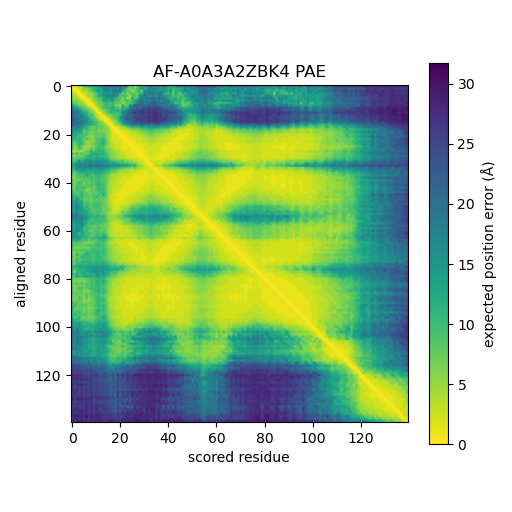 124 ? -6.477 10.482 35.006 1.00 68.25 124 ALA A CA 1
ATOM 957 C C . ALA A 1 124 ? -5.917 11.912 35.176 1.00 68.25 124 ALA A C 1
ATOM 959 O O . ALA A 1 124 ? -4.810 12.221 34.730 1.00 68.25 124 ALA A O 1
ATOM 960 N N . ASN A 1 125 ? -6.657 12.792 35.862 1.00 70.25 125 ASN A N 1
ATOM 961 C CA . ASN A 1 125 ? -6.191 14.139 36.194 1.00 70.25 125 ASN A CA 1
ATOM 962 C C . ASN A 1 125 ? -5.089 14.138 37.263 1.00 70.25 125 ASN A C 1
ATOM 964 O O . ASN A 1 125 ? -4.177 14.961 37.182 1.00 70.25 125 ASN A O 1
ATOM 968 N N . LYS A 1 126 ? -5.147 13.230 38.247 1.00 76.25 126 LYS A N 1
ATOM 969 C CA . LYS A 1 126 ? -4.082 13.062 39.248 1.00 76.25 126 LYS A CA 1
ATOM 970 C C . LYS A 1 126 ? -2.789 12.568 38.609 1.00 76.25 126 LYS A C 1
ATOM 972 O O . LYS A 1 126 ? -1.739 13.130 38.902 1.00 76.25 126 LYS A O 1
ATOM 977 N N . ASP A 1 127 ? -2.868 11.615 37.688 1.00 76.38 127 ASP A N 1
ATOM 978 C CA . ASP A 1 127 ? -1.696 11.088 36.985 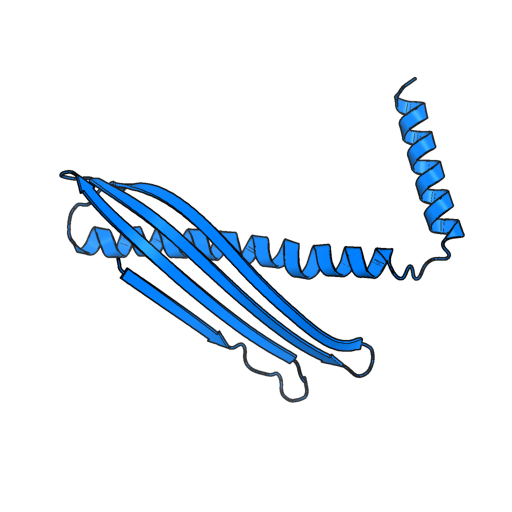1.00 76.38 127 ASP A CA 1
ATOM 979 C C . ASP A 1 127 ? -1.067 12.142 36.066 1.00 76.38 127 ASP A C 1
ATOM 981 O O . ASP A 1 127 ? 0.152 12.322 36.070 1.00 76.38 127 ASP A O 1
ATOM 985 N N . LYS A 1 128 ? -1.882 12.930 35.346 1.00 79.44 128 LYS A N 1
ATOM 986 C CA . LYS A 1 128 ? -1.393 14.096 34.585 1.00 79.44 128 LYS A CA 1
ATOM 987 C C . LYS A 1 128 ? -0.719 15.134 35.483 1.00 79.44 128 LYS A C 1
ATOM 989 O O . LYS A 1 128 ? 0.317 15.679 35.104 1.00 79.44 128 LYS A O 1
ATOM 994 N N . ALA A 1 129 ? -1.285 15.413 36.658 1.00 79.25 129 ALA A N 1
ATOM 995 C CA . ALA A 1 129 ? -0.707 16.357 37.612 1.00 79.25 129 ALA A CA 1
ATOM 996 C C . ALA A 1 129 ? 0.631 15.850 38.172 1.00 79.25 129 ALA A C 1
ATOM 998 O O . ALA A 1 129 ? 1.606 16.599 38.170 1.00 79.25 129 ALA A O 1
ATOM 999 N N . ALA A 1 130 ? 0.704 14.574 38.555 1.00 83.06 130 ALA A N 1
ATOM 1000 C CA . ALA A 1 130 ? 1.931 13.935 39.023 1.00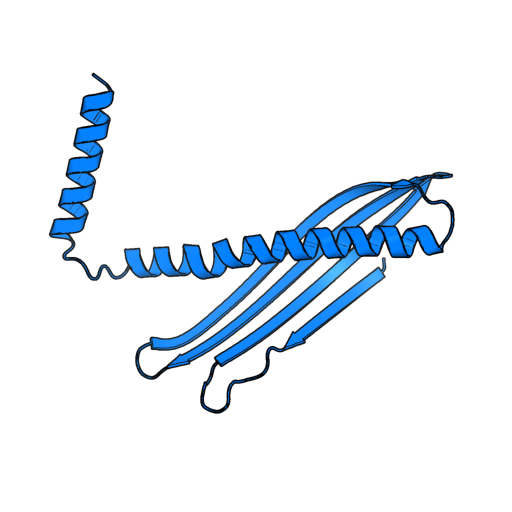 83.06 130 ALA A CA 1
ATOM 1001 C C . ALA A 1 130 ? 3.015 13.917 37.933 1.00 83.06 130 ALA A C 1
ATOM 1003 O O . ALA A 1 130 ? 4.181 14.195 38.205 1.00 83.06 130 ALA A O 1
ATOM 1004 N N . HIS A 1 131 ? 2.636 13.661 36.678 1.00 79.12 131 HIS A N 1
ATOM 1005 C CA . HIS A 1 131 ? 3.562 13.691 35.549 1.00 79.12 131 HIS A CA 1
ATOM 1006 C C . HIS A 1 131 ? 4.124 15.100 35.290 1.00 79.12 131 HIS A C 1
ATOM 1008 O O . HIS A 1 131 ? 5.332 15.265 35.119 1.00 79.12 131 HIS A O 1
ATOM 1014 N N . LEU A 1 132 ? 3.276 16.136 35.330 1.00 83.31 132 LEU A N 1
ATOM 1015 C CA . LEU A 1 132 ? 3.700 17.539 35.218 1.00 83.31 132 LEU A CA 1
ATOM 1016 C C . LEU A 1 132 ? 4.625 17.965 36.364 1.00 83.31 132 LEU A C 1
ATOM 1018 O O . LEU A 1 132 ? 5.570 18.727 36.150 1.00 83.31 132 LEU A O 1
ATOM 1022 N N . GLU A 1 133 ? 4.358 17.486 37.576 1.00 84.06 133 GLU A N 1
ATOM 1023 C CA . GLU A 1 133 ? 5.186 17.757 38.748 1.00 84.06 133 GLU A CA 1
ATOM 1024 C C . GLU A 1 133 ? 6.563 17.090 38.625 1.00 84.06 133 GLU A C 1
ATOM 1026 O O . GLU A 1 133 ? 7.581 17.732 38.888 1.00 84.06 133 GLU A O 1
ATOM 1031 N N . MET A 1 134 ? 6.616 15.860 38.103 1.00 82.75 134 MET A N 1
ATOM 1032 C CA . MET A 1 134 ? 7.868 15.165 37.803 1.00 82.75 134 MET A CA 1
ATOM 1033 C C . MET A 1 134 ? 8.698 15.926 36.758 1.00 82.75 134 MET A C 1
ATOM 1035 O O . MET A 1 134 ? 9.873 16.204 36.997 1.00 82.75 134 MET A O 1
ATOM 1039 N N . ILE A 1 135 ? 8.083 16.361 35.651 1.00 84.56 135 ILE A N 1
ATOM 1040 C CA . ILE A 1 135 ? 8.753 17.168 34.613 1.00 84.56 135 ILE A CA 1
ATOM 1041 C C . ILE A 1 135 ? 9.297 18.477 35.198 1.00 84.56 135 ILE A C 1
ATOM 1043 O O . ILE A 1 135 ? 10.440 18.848 34.928 1.00 84.56 135 ILE A O 1
ATOM 1047 N N . ARG A 1 136 ? 8.517 19.165 36.042 1.00 82.81 136 ARG A N 1
ATOM 1048 C CA . ARG A 1 136 ? 8.978 20.378 36.739 1.00 82.81 136 ARG A CA 1
ATOM 1049 C C . ARG A 1 136 ? 10.144 20.107 37.682 1.00 82.81 136 ARG A C 1
ATOM 1051 O O . ARG A 1 136 ? 11.013 20.964 37.809 1.00 82.81 136 ARG A O 1
ATOM 1058 N N . SER A 1 137 ? 10.167 18.951 38.342 1.00 81.50 137 SER A N 1
ATOM 1059 C CA . SER A 1 137 ? 11.258 18.572 39.245 1.00 81.50 137 SER A CA 1
ATOM 1060 C C . SER A 1 137 ? 12.561 18.259 38.504 1.00 81.50 137 SER A C 1
ATOM 1062 O O . SER A 1 137 ? 13.628 18.526 39.040 1.00 81.50 137 SER A O 1
ATOM 1064 N N . MET A 1 138 ? 12.481 17.778 37.258 1.00 76.56 138 MET A N 1
ATOM 1065 C CA . MET A 1 138 ? 13.642 17.511 36.397 1.00 76.56 138 MET A CA 1
ATOM 1066 C C . MET A 1 138 ? 14.200 18.766 35.709 1.00 76.56 138 MET A C 1
ATOM 1068 O O . MET A 1 138 ? 15.315 18.737 35.199 1.00 76.56 138 MET A O 1
ATOM 1072 N N . GLN A 1 139 ? 13.433 19.861 35.669 1.00 70.00 139 GLN A N 1
ATOM 1073 C CA . GLN A 1 139 ? 13.872 21.163 35.148 1.00 70.00 139 GLN A CA 1
ATOM 1074 C C . GLN A 1 139 ? 14.550 22.054 36.208 1.00 70.00 139 GLN A C 1
ATOM 1076 O O . GLN A 1 139 ? 14.904 23.192 35.894 1.00 70.00 139 GLN A O 1
ATOM 1081 N N . ARG A 1 140 ? 14.705 21.571 37.448 1.00 53.31 140 ARG A N 1
ATOM 1082 C CA . ARG A 1 140 ? 15.441 22.247 38.526 1.00 53.31 140 ARG A CA 1
ATOM 1083 C C . ARG A 1 140 ? 16.859 21.722 38.674 1.00 53.31 140 ARG A C 1
ATOM 1085 O O . ARG A 1 140 ? 17.056 20.503 38.493 1.00 53.31 140 ARG A O 1
#

Foldseek 3Di:
DDKDKDKDWDDDDVPWPKTKIKIKIWDKDWDDDPFKIKMKIKMKIKIWIWGADPVPGIDIFIDMDIDMDIDIDTDPDPVVVVVVVVVVVVVVVVVVVVVCVCCRVPPVVVVVCVVDPPDDVVVVVVVVVVVVVVVVVVVD

Sequence (140 aa):
MYVQDTNTRAGVTPGSKSSGEWDSIHVFEATDRARMSHYKLTSTVILHLANETEVLGEMDLSGNMTRQVEVDLPVESDASHVANVGRLVEDMELKMRNLLQEVYFGKAKDVVGELRSLAPLSEANKDKAAHLEMIRSMQR

Organism: NCBI:txid2070753

Radius of gyration: 22.79 Å; Cα contacts (8 Å, |Δi|>4): 181; chains: 1; bounding box: 45×42×61 Å